Protein AF-A0AAX1UEF3-F1 (afdb_monomer_lite)

Structure (mmCIF, N/CA/C/O backbone):
data_AF-A0AAX1UEF3-F1
#
_entry.id   AF-A0AAX1UEF3-F1
#
loop_
_atom_site.group_PDB
_atom_site.id
_atom_site.type_symbol
_atom_site.label_atom_id
_atom_site.label_alt_id
_atom_site.label_comp_id
_atom_site.label_asym_id
_atom_site.label_entity_id
_atom_site.label_seq_id
_atom_site.pdbx_PDB_ins_code
_atom_site.Cartn_x
_atom_site.Cartn_y
_atom_site.Cartn_z
_atom_site.occupancy
_atom_site.B_iso_or_equiv
_atom_site.auth_seq_id
_atom_site.auth_comp_id
_atom_site.auth_asym_id
_atom_site.auth_atom_id
_atom_site.pdbx_PDB_model_num
ATOM 1 N N . MET A 1 1 ? 14.283 -22.474 -33.993 1.00 42.00 1 MET A N 1
ATOM 2 C CA . MET A 1 1 ? 12.841 -22.172 -33.914 1.00 42.00 1 MET A CA 1
ATOM 3 C C . MET A 1 1 ? 12.556 -21.898 -32.447 1.00 42.00 1 MET A C 1
ATOM 5 O O . MET A 1 1 ? 12.561 -22.838 -31.667 1.00 42.00 1 MET A O 1
ATOM 9 N N . GLY A 1 2 ? 12.543 -20.627 -32.037 1.00 51.12 2 GLY A N 1
ATOM 10 C CA . GLY A 1 2 ? 12.267 -20.265 -30.643 1.00 51.12 2 GLY A CA 1
ATOM 11 C C . GLY A 1 2 ? 10.772 -20.399 -30.395 1.00 51.12 2 GLY A C 1
ATOM 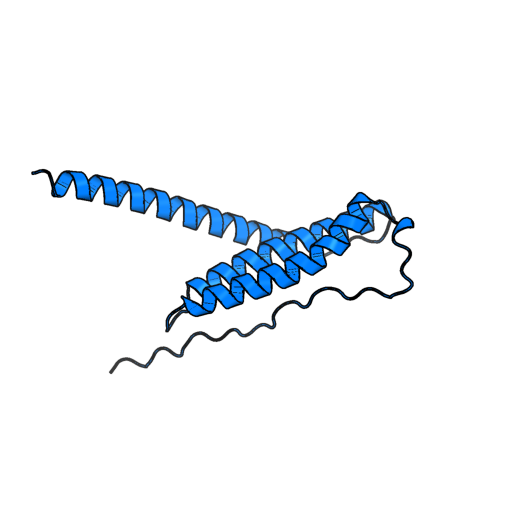12 O O . GLY A 1 2 ? 9.994 -19.920 -31.217 1.00 51.12 2 GLY A O 1
ATOM 13 N N . TYR A 1 3 ? 10.377 -21.086 -29.325 1.00 54.72 3 TYR A N 1
ATOM 14 C CA . TYR A 1 3 ? 8.987 -21.066 -28.879 1.00 54.72 3 TYR A CA 1
ATOM 15 C C . TYR A 1 3 ? 8.585 -19.604 -28.630 1.00 54.72 3 TYR A C 1
ATOM 17 O O . TYR A 1 3 ? 9.389 -18.878 -28.031 1.00 54.72 3 TYR A O 1
ATOM 25 N N . PRO A 1 4 ? 7.410 -19.143 -29.099 1.00 57.59 4 PRO A N 1
ATOM 26 C CA . PRO A 1 4 ? 6.879 -17.877 -28.615 1.00 57.59 4 PRO A CA 1
ATOM 27 C C . PRO A 1 4 ? 6.815 -17.994 -27.090 1.00 57.59 4 PRO A C 1
ATOM 29 O O . PRO A 1 4 ? 6.315 -18.993 -26.576 1.00 57.59 4 PRO A O 1
ATOM 32 N N . ARG A 1 5 ? 7.431 -17.055 -26.361 1.00 60.47 5 ARG A N 1
ATOM 33 C CA . ARG A 1 5 ? 7.200 -16.999 -24.917 1.00 60.47 5 ARG A CA 1
ATOM 34 C C . ARG A 1 5 ? 5.723 -16.677 -24.752 1.00 60.47 5 ARG A C 1
ATOM 36 O O . ARG A 1 5 ? 5.288 -15.669 -25.304 1.00 60.47 5 ARG A O 1
ATOM 43 N N . ASP A 1 6 ? 4.992 -17.535 -24.052 1.00 77.19 6 ASP A N 1
ATOM 44 C CA . ASP A 1 6 ? 3.627 -17.221 -23.647 1.00 77.19 6 ASP A CA 1
ATOM 45 C C . ASP A 1 6 ? 3.657 -15.888 -22.883 1.00 77.19 6 ASP A C 1
ATOM 47 O O . ASP A 1 6 ? 4.553 -15.648 -22.065 1.00 77.19 6 ASP A O 1
ATOM 51 N N . GLU A 1 7 ? 2.740 -14.990 -23.231 1.00 82.25 7 GLU A N 1
ATOM 52 C CA . GLU A 1 7 ? 2.626 -13.676 -22.606 1.00 82.25 7 GLU A CA 1
ATOM 53 C C . GLU A 1 7 ? 2.255 -13.839 -21.127 1.00 82.25 7 GLU A C 1
ATOM 55 O O . GLU A 1 7 ? 1.459 -14.706 -20.760 1.00 82.25 7 GLU A O 1
ATOM 60 N N . ALA A 1 8 ? 2.861 -13.031 -20.255 1.00 82.31 8 ALA A N 1
ATOM 61 C CA . ALA A 1 8 ? 2.539 -13.075 -18.838 1.00 82.31 8 ALA A CA 1
ATOM 62 C C . ALA A 1 8 ? 1.122 -12.527 -18.595 1.00 82.31 8 ALA A C 1
ATOM 64 O O . ALA A 1 8 ? 0.824 -11.380 -18.923 1.00 82.31 8 ALA A O 1
ATOM 65 N N . GLU A 1 9 ? 0.266 -13.344 -17.976 1.00 82.12 9 GLU A N 1
ATOM 66 C CA . GLU A 1 9 ? -1.092 -12.967 -17.577 1.00 82.12 9 GLU A CA 1
ATOM 67 C C . GLU A 1 9 ? -1.245 -12.947 -16.052 1.00 82.12 9 GLU A C 1
ATOM 69 O O . GLU A 1 9 ? -0.638 -13.729 -15.313 1.00 82.12 9 GLU A O 1
ATOM 74 N N . ALA A 1 10 ? -2.032 -12.005 -15.532 1.00 84.50 10 ALA A N 1
ATOM 75 C CA . ALA A 1 10 ? -2.259 -11.908 -14.096 1.00 84.50 10 ALA A CA 1
ATOM 76 C C . ALA A 1 10 ? -3.217 -13.012 -13.626 1.00 84.50 10 ALA A C 1
ATOM 78 O O . ALA A 1 10 ? -4.381 -13.038 -14.008 1.00 84.50 10 ALA A O 1
ATOM 79 N N . THR A 1 11 ? -2.756 -13.876 -12.723 1.00 87.88 11 THR A N 1
ATOM 80 C CA . THR A 1 11 ? -3.551 -15.007 -12.206 1.00 87.88 11 THR A CA 1
ATOM 81 C C . THR A 1 11 ? -4.405 -14.671 -10.982 1.00 87.88 11 THR A C 1
ATOM 83 O O . THR A 1 11 ? -5.160 -15.515 -10.506 1.00 87.88 11 THR A O 1
ATOM 86 N N . THR A 1 12 ? -4.265 -13.465 -10.429 1.00 87.19 12 THR A N 1
ATOM 87 C CA . THR A 1 12 ? -4.911 -13.058 -9.173 1.00 87.19 12 THR A CA 1
ATOM 88 C C . THR A 1 12 ? -5.853 -11.889 -9.422 1.00 87.19 12 THR A C 1
ATOM 90 O O . THR A 1 12 ? -5.537 -10.977 -10.190 1.00 87.19 12 THR A O 1
ATOM 93 N N . GLU A 1 13 ? -6.993 -11.873 -8.739 1.00 89.00 13 GLU A N 1
ATOM 94 C CA . GLU A 1 13 ? -7.926 -10.746 -8.777 1.00 89.00 13 GLU A CA 1
ATOM 95 C C . GLU A 1 13 ? -7.335 -9.496 -8.108 1.00 89.00 13 GLU A C 1
ATOM 97 O O . GLU A 1 13 ? -6.422 -9.563 -7.277 1.00 89.00 13 GLU A O 1
ATOM 102 N N . THR A 1 14 ? -7.835 -8.327 -8.497 1.00 88.94 14 THR A N 1
ATOM 103 C CA . THR A 1 14 ? -7.502 -7.072 -7.825 1.00 88.94 14 THR A CA 1
ATOM 104 C C . THR A 1 14 ? -8.343 -6.922 -6.553 1.00 88.94 14 THR A C 1
ATOM 106 O O . THR A 1 14 ? -9.524 -7.278 -6.543 1.00 88.94 14 THR A O 1
ATOM 109 N N . PRO A 1 15 ? -7.770 -6.407 -5.452 1.00 91.12 15 PRO A N 1
ATOM 110 C CA . PRO A 1 15 ? -8.528 -6.184 -4.232 1.00 91.12 15 PRO A CA 1
ATOM 111 C C . PRO A 1 15 ? -9.607 -5.120 -4.461 1.00 91.12 15 PRO A C 1
ATOM 113 O O . PRO A 1 15 ? -9.342 -4.048 -5.003 1.00 91.12 15 PRO A O 1
ATOM 116 N N . SER A 1 16 ? -10.827 -5.396 -4.006 1.00 91.00 16 SER A N 1
ATOM 117 C CA . SER A 1 16 ? -11.919 -4.422 -3.997 1.00 91.00 16 SER A CA 1
ATOM 118 C C . SER A 1 16 ? -11.884 -3.561 -2.735 1.00 91.00 16 SER A C 1
ATOM 120 O O . SER A 1 16 ? -11.561 -4.061 -1.654 1.00 91.00 16 SER A O 1
ATOM 122 N N . ALA A 1 17 ? -12.296 -2.295 -2.842 1.00 91.00 17 ALA A N 1
ATOM 123 C CA . ALA A 1 17 ? -12.439 -1.424 -1.679 1.00 91.00 17 ALA A CA 1
ATOM 124 C C . ALA A 1 17 ? -13.411 -2.032 -0.641 1.00 91.00 17 ALA A C 1
ATOM 126 O O . ALA A 1 17 ? -14.425 -2.633 -1.024 1.00 91.00 17 ALA A O 1
ATOM 127 N N . PRO A 1 18 ? -13.130 -1.895 0.669 1.00 90.62 18 PRO A N 1
ATOM 128 C CA . PRO A 1 18 ? -14.038 -2.368 1.703 1.00 90.62 18 PRO A CA 1
ATOM 129 C C . PRO A 1 18 ? -15.372 -1.620 1.621 1.00 90.62 18 PRO A C 1
ATOM 131 O O . PRO A 1 18 ? -15.412 -0.409 1.415 1.00 90.62 18 PRO A O 1
ATOM 134 N N . ARG A 1 19 ? -16.471 -2.357 1.798 1.00 91.56 19 ARG A N 1
ATOM 135 C CA . ARG A 1 19 ? -17.822 -1.798 1.898 1.00 91.56 19 ARG A CA 1
ATOM 136 C C . ARG A 1 19 ? -18.243 -1.775 3.359 1.00 91.56 19 ARG A C 1
ATOM 138 O O . ARG A 1 19 ? -18.088 -2.781 4.051 1.00 91.56 19 ARG A O 1
ATOM 145 N N . PHE A 1 20 ? -18.780 -0.646 3.802 1.00 90.62 20 PHE A N 1
ATOM 146 C CA . PHE A 1 20 ? -19.256 -0.455 5.168 1.00 90.62 20 PHE A CA 1
ATOM 147 C C . PHE A 1 20 ? -20.785 -0.344 5.180 1.00 90.62 20 PHE A C 1
ATOM 149 O O . PHE A 1 20 ? -21.345 0.148 4.200 1.00 90.62 20 PHE A O 1
ATOM 156 N N . PRO A 1 21 ? -21.463 -0.805 6.245 1.00 92.75 21 PRO A N 1
ATOM 157 C CA . PRO A 1 21 ? -22.891 -0.560 6.432 1.00 92.75 21 PRO A CA 1
ATOM 158 C C . PRO A 1 21 ? -23.208 0.939 6.510 1.00 92.75 21 PRO A C 1
ATOM 160 O O . PRO A 1 21 ? -22.428 1.702 7.084 1.00 92.75 21 PRO A O 1
ATOM 163 N N . ASP A 1 22 ? -24.364 1.347 5.982 1.00 91.06 22 ASP A N 1
ATOM 164 C CA . ASP A 1 22 ? -24.804 2.753 5.985 1.00 91.06 22 ASP A CA 1
ATOM 165 C C . ASP A 1 22 ? -25.102 3.280 7.402 1.00 91.06 22 ASP A C 1
ATOM 167 O O . ASP A 1 22 ? -25.022 4.480 7.656 1.00 91.06 22 ASP A O 1
ATOM 171 N N . ASP A 1 23 ? -25.435 2.387 8.334 1.00 93.94 23 ASP A N 1
ATOM 172 C CA . ASP A 1 23 ? -25.779 2.679 9.728 1.00 93.94 23 ASP A CA 1
ATOM 173 C C . ASP A 1 23 ? -24.578 2.612 10.690 1.00 93.94 23 ASP A C 1
ATOM 175 O O . ASP A 1 23 ? -24.744 2.721 11.907 1.00 93.94 23 ASP A O 1
ATOM 179 N N . LEU A 1 24 ? -23.358 2.454 10.168 1.00 91.62 24 LEU A N 1
ATOM 180 C CA . LEU A 1 24 ? -22.147 2.394 10.981 1.00 91.62 24 LEU A CA 1
ATOM 181 C C . LEU A 1 24 ? -21.875 3.738 11.684 1.00 91.62 24 LEU A C 1
ATOM 183 O O . LEU A 1 24 ? -21.570 4.746 11.044 1.00 91.62 24 LEU A O 1
ATOM 187 N N . ASP A 1 25 ? -21.911 3.748 13.022 1.00 92.44 25 ASP A N 1
ATOM 188 C CA . ASP A 1 25 ? -21.571 4.943 13.804 1.00 92.44 25 ASP A CA 1
ATOM 189 C C . ASP A 1 25 ? -20.051 5.116 13.925 1.00 92.44 25 ASP A C 1
ATOM 191 O O . ASP A 1 25 ? -19.408 4.601 14.844 1.00 92.44 25 ASP A O 1
ATOM 195 N N . TRP A 1 26 ? -19.473 5.902 13.018 1.00 92.06 26 TRP A N 1
ATOM 196 C CA . TRP A 1 26 ? -18.047 6.248 13.009 1.00 92.06 26 TRP A CA 1
ATOM 197 C C . TRP A 1 26 ? -17.558 6.965 14.275 1.00 92.06 26 TRP A C 1
ATOM 199 O O . TRP A 1 26 ? -16.354 7.018 14.510 1.00 92.06 26 TRP A O 1
ATOM 209 N N . ARG A 1 27 ? -18.457 7.488 15.120 1.00 90.25 27 ARG A N 1
ATOM 210 C CA . ARG A 1 27 ? -18.093 8.120 16.402 1.00 90.25 27 ARG A CA 1
ATOM 211 C C . ARG A 1 27 ? -17.788 7.097 17.498 1.00 90.25 27 ARG A C 1
ATOM 213 O O . ARG A 1 27 ? -17.310 7.480 18.561 1.00 90.25 27 ARG A O 1
ATOM 220 N N . SER A 1 28 ? -18.086 5.818 17.261 1.00 89.50 28 SER A N 1
ATOM 221 C CA . SER A 1 28 ? -17.826 4.725 18.208 1.00 89.50 28 SER A CA 1
ATOM 222 C C . SER A 1 28 ? -16.370 4.239 18.218 1.00 89.50 28 SER A C 1
ATOM 224 O O . SER A 1 28 ? -15.987 3.471 19.101 1.00 89.50 28 SER A O 1
ATOM 226 N N . ILE A 1 29 ? -15.552 4.695 17.266 1.00 90.62 29 ILE A N 1
ATOM 227 C CA . ILE A 1 29 ? -14.123 4.386 17.170 1.00 90.62 29 ILE A CA 1
ATOM 228 C C . ILE A 1 29 ? -13.290 5.667 17.257 1.00 90.62 29 ILE A C 1
ATOM 230 O O . ILE A 1 29 ? -13.802 6.774 17.087 1.00 90.62 29 ILE A O 1
ATOM 234 N N . ASP A 1 30 ? -11.992 5.520 17.530 1.00 92.44 30 ASP A N 1
ATOM 235 C CA . ASP A 1 30 ? -11.069 6.656 17.547 1.00 92.44 30 ASP A CA 1
ATOM 236 C C . ASP A 1 30 ? -11.143 7.443 16.216 1.00 92.44 30 ASP A C 1
ATOM 238 O O . ASP A 1 30 ? -11.060 6.829 15.147 1.00 92.44 30 ASP A O 1
ATOM 242 N N . PRO A 1 31 ? -11.273 8.787 16.236 1.00 94.31 31 PRO A N 1
ATOM 243 C CA . PRO A 1 31 ? -11.434 9.579 15.016 1.00 94.31 31 PRO A CA 1
ATOM 244 C C . PRO A 1 31 ? -10.291 9.436 14.006 1.00 94.31 31 PRO A C 1
ATOM 246 O O . PRO A 1 31 ? -10.528 9.535 12.801 1.00 94.31 31 PRO A O 1
ATOM 249 N N . ARG A 1 32 ? -9.052 9.201 14.464 1.00 93.88 32 ARG A N 1
ATOM 250 C CA . ARG A 1 32 ? -7.917 8.979 13.557 1.00 93.88 32 ARG A CA 1
ATOM 251 C C . ARG A 1 32 ? -8.029 7.608 12.905 1.00 93.88 32 ARG A C 1
ATOM 253 O O . ARG A 1 32 ? -7.829 7.501 11.701 1.00 93.88 32 ARG A O 1
ATOM 260 N N . LEU A 1 33 ? -8.415 6.584 13.667 1.00 94.06 33 LEU A N 1
ATOM 261 C CA . LEU A 1 33 ? -8.682 5.252 13.119 1.00 94.06 33 LEU A CA 1
ATOM 262 C C . LEU A 1 33 ? -9.850 5.265 12.118 1.00 94.06 33 LEU A C 1
ATOM 264 O O . LEU A 1 33 ? -9.748 4.640 11.066 1.00 94.06 33 LEU A O 1
ATOM 268 N N . ALA A 1 34 ? -10.932 5.997 12.405 1.00 94.38 34 ALA A N 1
ATOM 269 C CA . ALA A 1 34 ? -12.045 6.180 11.470 1.00 94.38 34 ALA A CA 1
ATOM 270 C C . ALA A 1 34 ? -11.578 6.798 10.150 1.00 94.38 34 ALA A C 1
ATOM 272 O O . ALA A 1 34 ? -11.887 6.285 9.074 1.00 94.38 34 ALA A O 1
ATOM 273 N N . PHE A 1 35 ? -10.800 7.879 10.241 1.00 95.06 35 PHE A N 1
ATOM 274 C CA . PHE A 1 35 ? -10.230 8.535 9.074 1.00 95.06 35 PHE A CA 1
ATOM 275 C C . PHE A 1 35 ? -9.334 7.585 8.272 1.00 95.06 35 PHE A C 1
ATOM 277 O O . PHE A 1 35 ? -9.497 7.491 7.059 1.00 95.06 35 PHE A O 1
ATOM 284 N N . ASP A 1 36 ? -8.449 6.838 8.937 1.00 95.38 36 ASP A N 1
ATOM 285 C CA . ASP A 1 36 ? -7.577 5.853 8.292 1.00 95.38 36 ASP A CA 1
ATOM 286 C C . ASP A 1 36 ? -8.384 4.791 7.526 1.00 95.38 36 ASP A C 1
ATOM 288 O O . ASP A 1 36 ? -8.065 4.482 6.380 1.00 95.38 36 ASP A O 1
ATOM 292 N N . ILE A 1 37 ? -9.454 4.256 8.127 1.00 95.12 37 ILE A N 1
ATOM 293 C CA . ILE A 1 37 ? -10.323 3.245 7.501 1.00 95.12 37 ILE A CA 1
ATOM 294 C C . ILE A 1 37 ? -11.043 3.812 6.270 1.00 95.12 37 ILE A C 1
ATOM 296 O O . ILE A 1 37 ? -11.098 3.157 5.227 1.00 95.12 37 ILE A O 1
ATOM 300 N N . LEU A 1 38 ? -11.592 5.024 6.371 1.00 94.00 38 LEU A N 1
ATOM 301 C CA . LEU A 1 38 ? -12.293 5.675 5.262 1.00 94.00 38 LEU A CA 1
ATOM 302 C C . LEU A 1 38 ? -11.329 6.047 4.127 1.00 94.00 38 LEU A C 1
ATOM 304 O O . LEU A 1 38 ? -11.621 5.812 2.955 1.00 94.00 38 LEU A O 1
ATOM 308 N N . ALA A 1 39 ? -10.153 6.576 4.467 1.00 95.75 39 ALA A N 1
ATOM 309 C CA . ALA A 1 39 ? -9.108 6.895 3.503 1.00 95.75 39 ALA A CA 1
ATOM 310 C C . ALA A 1 39 ? -8.575 5.636 2.804 1.00 95.75 39 ALA A C 1
ATOM 312 O O . ALA A 1 39 ? -8.272 5.681 1.611 1.00 95.75 39 ALA A O 1
ATOM 313 N N . PHE A 1 40 ? -8.503 4.503 3.507 1.00 96.88 40 PHE A N 1
ATOM 314 C CA . PHE A 1 40 ? -8.047 3.235 2.943 1.00 96.88 40 PHE A CA 1
ATOM 315 C C . PHE A 1 40 ? -8.878 2.794 1.726 1.00 96.88 40 PHE A C 1
ATOM 317 O O . PHE A 1 40 ? -8.311 2.324 0.742 1.00 96.88 40 PHE A O 1
ATOM 324 N N . ALA A 1 41 ? -10.197 3.014 1.724 1.00 93.88 41 ALA A N 1
ATOM 325 C CA . ALA A 1 41 ? -11.043 2.697 0.568 1.00 93.88 41 ALA A CA 1
ATOM 326 C C . ALA A 1 41 ? -10.652 3.492 -0.696 1.00 93.88 41 ALA A C 1
ATOM 328 O O . ALA A 1 41 ? -10.615 2.936 -1.799 1.00 93.88 41 ALA A O 1
ATOM 329 N N . ASN A 1 42 ? -10.287 4.768 -0.531 1.00 94.62 42 ASN A N 1
ATOM 330 C CA . ASN A 1 42 ? -9.775 5.590 -1.630 1.00 94.62 42 ASN A CA 1
ATOM 331 C C . ASN A 1 42 ? -8.427 5.062 -2.126 1.00 94.62 42 ASN A C 1
ATOM 333 O O . ASN A 1 42 ? -8.239 4.906 -3.330 1.00 94.62 42 ASN A O 1
ATOM 337 N N . LYS A 1 43 ? -7.533 4.679 -1.207 1.00 96.81 43 LYS A N 1
ATOM 338 C CA . LYS A 1 43 ? -6.218 4.122 -1.555 1.00 96.81 43 LYS A CA 1
ATOM 339 C C . LYS A 1 43 ? -6.316 2.828 -2.365 1.00 96.81 43 LYS A C 1
ATOM 341 O O . LYS A 1 43 ? -5.521 2.631 -3.279 1.00 96.81 43 LYS A O 1
ATOM 346 N N . VAL A 1 44 ? -7.302 1.968 -2.086 1.00 96.81 44 VAL A N 1
ATOM 347 C CA . VAL A 1 44 ? -7.557 0.768 -2.908 1.00 96.81 44 VAL A CA 1
ATOM 348 C C . VAL A 1 44 ? -7.897 1.152 -4.350 1.00 96.81 44 VAL A C 1
ATOM 350 O O . VAL A 1 44 ? -7.367 0.567 -5.294 1.00 96.81 44 VAL A O 1
ATOM 353 N N . SER A 1 45 ? -8.728 2.180 -4.525 1.00 94.56 45 SER A N 1
ATOM 354 C CA . SER A 1 45 ? -9.094 2.690 -5.852 1.00 94.56 45 SER A CA 1
ATOM 355 C C . SER A 1 45 ? -7.908 3.351 -6.563 1.00 94.56 45 SER A C 1
ATOM 357 O O . SER A 1 45 ? -7.740 3.187 -7.771 1.00 94.56 45 SER A O 1
ATOM 359 N N . ASP A 1 46 ? -7.067 4.076 -5.823 1.00 95.44 46 ASP A N 1
ATOM 360 C CA . ASP A 1 46 ? -5.858 4.708 -6.355 1.00 95.44 46 ASP A CA 1
ATOM 361 C C . ASP A 1 46 ? -4.832 3.675 -6.833 1.00 95.44 46 ASP A C 1
ATOM 363 O O . ASP A 1 46 ? -4.289 3.828 -7.925 1.00 95.44 46 ASP A O 1
ATOM 367 N N . ALA A 1 47 ? -4.621 2.593 -6.079 1.00 96.31 47 ALA A N 1
ATOM 368 C CA . ALA A 1 47 ? -3.725 1.501 -6.462 1.00 96.31 47 ALA A CA 1
ATOM 369 C C . ALA A 1 47 ? -4.202 0.741 -7.707 1.00 96.31 47 ALA A C 1
ATOM 371 O O . ALA A 1 47 ? -3.402 0.377 -8.573 1.00 96.31 47 ALA A O 1
ATOM 372 N N . ALA A 1 48 ? -5.512 0.506 -7.821 1.00 94.69 48 ALA A N 1
ATOM 373 C CA . ALA A 1 48 ? -6.085 -0.101 -9.017 1.00 94.69 48 ALA A CA 1
ATOM 374 C C . ALA A 1 48 ? -5.866 0.800 -10.243 1.00 94.69 48 ALA A C 1
ATOM 376 O O . ALA A 1 48 ? -5.473 0.322 -11.307 1.00 94.69 48 ALA A O 1
ATOM 377 N N . ARG A 1 49 ? -6.057 2.116 -10.080 1.00 94.56 49 ARG A N 1
ATOM 378 C CA . ARG A 1 49 ? -5.830 3.100 -11.142 1.00 94.56 49 ARG A CA 1
ATOM 379 C C . ARG A 1 49 ? -4.361 3.191 -11.541 1.00 94.56 49 ARG A C 1
ATOM 381 O O . ARG A 1 49 ? -4.083 3.213 -12.733 1.00 94.56 49 ARG A O 1
ATOM 388 N N . SER A 1 50 ? -3.431 3.230 -10.586 1.00 95.62 50 SER A N 1
ATOM 389 C CA . SER A 1 50 ? -1.996 3.288 -10.895 1.00 95.62 50 SER A CA 1
ATOM 390 C C . SER A 1 50 ? -1.532 2.035 -11.634 1.00 95.62 50 SER A C 1
ATOM 392 O O . SER A 1 50 ? -0.821 2.146 -12.627 1.00 95.62 50 SER A O 1
ATOM 394 N N . THR A 1 51 ? -2.006 0.861 -11.212 1.00 94.94 51 THR A N 1
ATOM 395 C CA . THR A 1 51 ? -1.731 -0.417 -11.883 1.00 94.94 51 THR A CA 1
ATOM 396 C C . THR A 1 51 ? -2.247 -0.414 -13.325 1.00 94.94 51 THR A C 1
ATOM 398 O O . THR A 1 51 ? -1.536 -0.832 -14.233 1.00 94.94 51 THR A O 1
ATOM 401 N N . LEU A 1 52 ? -3.463 0.097 -13.553 1.00 94.06 52 LEU A N 1
ATOM 402 C CA . LEU A 1 52 ? -4.027 0.232 -14.898 1.00 94.06 52 LEU A CA 1
ATOM 403 C C . LEU A 1 52 ? -3.265 1.259 -15.749 1.00 94.06 52 LEU A C 1
ATOM 405 O O . LEU A 1 52 ? -3.062 1.049 -16.936 1.00 94.06 52 LEU A O 1
ATOM 409 N N . MET A 1 53 ? -2.807 2.368 -15.168 1.00 95.75 53 MET A N 1
ATOM 410 C CA . MET A 1 53 ? -1.975 3.313 -15.916 1.00 95.75 53 MET A CA 1
ATOM 411 C C . MET A 1 53 ? -0.628 2.700 -16.306 1.00 95.75 53 MET A C 1
ATOM 413 O O . MET A 1 53 ? -0.142 2.965 -17.399 1.00 95.75 53 MET A O 1
ATOM 417 N N . ALA A 1 54 ? -0.039 1.862 -15.452 1.00 95.75 54 ALA A N 1
ATOM 418 C CA . ALA A 1 54 ? 1.211 1.179 -15.765 1.00 95.75 54 ALA A CA 1
ATOM 419 C C . ALA A 1 54 ? 1.066 0.160 -16.905 1.00 95.75 54 ALA A C 1
ATOM 421 O O . ALA A 1 54 ? 2.007 0.003 -17.680 1.00 95.75 54 ALA A O 1
ATOM 422 N N . SER A 1 55 ? -0.102 -0.480 -17.074 1.00 93.00 55 SER A N 1
ATOM 423 C CA . SER A 1 55 ? -0.310 -1.387 -18.215 1.00 93.00 55 SER A CA 1
ATOM 424 C C . SER A 1 55 ? -0.237 -0.689 -19.572 1.00 93.00 55 SER A C 1
AT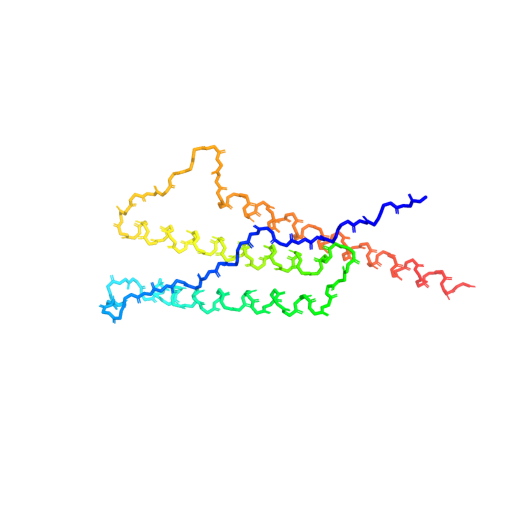OM 426 O O . SER A 1 55 ? 0.118 -1.340 -20.544 1.00 93.00 55 SER A O 1
ATOM 428 N N . GLU A 1 56 ? -0.500 0.620 -19.649 1.00 94.56 56 GLU A N 1
ATOM 429 C CA . GLU A 1 56 ? -0.376 1.388 -20.901 1.00 94.56 56 GLU A CA 1
ATOM 430 C C . GLU A 1 56 ? 1.081 1.535 -21.372 1.00 94.56 56 GLU A C 1
ATOM 432 O O . GLU A 1 56 ? 1.335 1.787 -22.549 1.00 94.56 56 GLU A O 1
ATOM 437 N N . PHE A 1 57 ? 2.041 1.386 -20.457 1.00 93.12 57 PHE A N 1
ATOM 438 C CA . PHE A 1 57 ? 3.475 1.460 -20.746 1.00 93.12 57 PHE A CA 1
ATOM 439 C C . PHE A 1 57 ? 4.151 0.087 -20.727 1.00 93.12 57 PHE A C 1
ATOM 441 O O . PHE A 1 57 ? 5.312 -0.025 -21.111 1.00 93.12 57 PHE A O 1
ATOM 448 N N . ALA A 1 58 ? 3.429 -0.953 -20.308 1.00 92.88 58 ALA A N 1
ATOM 449 C CA . ALA A 1 58 ? 3.953 -2.299 -20.192 1.00 92.88 58 ALA A CA 1
ATOM 450 C C . ALA A 1 58 ? 3.947 -3.013 -21.545 1.00 92.88 58 ALA A C 1
ATOM 452 O O . ALA A 1 58 ? 2.963 -2.969 -22.284 1.00 92.88 58 ALA A O 1
ATOM 453 N N . SER A 1 59 ? 5.041 -3.706 -21.860 1.00 89.50 59 SER A N 1
ATOM 454 C CA . SER A 1 59 ? 5.193 -4.408 -23.140 1.00 89.50 59 SER A CA 1
ATOM 455 C C . SER A 1 59 ? 5.424 -5.917 -22.973 1.00 89.50 59 SER A C 1
ATOM 457 O O . SER A 1 59 ? 6.052 -6.347 -21.998 1.00 89.50 59 SER A O 1
ATOM 459 N N . PRO A 1 60 ? 4.962 -6.745 -23.933 1.00 89.12 60 PRO A N 1
ATOM 460 C CA . PRO A 1 60 ? 5.249 -8.176 -23.946 1.00 89.12 60 PRO A CA 1
ATOM 461 C C . PRO A 1 60 ? 6.759 -8.479 -23.990 1.00 89.12 60 PRO A C 1
ATOM 463 O O . PRO A 1 60 ? 7.535 -7.685 -24.528 1.00 89.12 60 PRO A O 1
ATOM 466 N N . PRO A 1 61 ? 7.193 -9.662 -23.515 1.00 86.94 61 PRO A N 1
ATOM 467 C CA . PRO A 1 61 ? 6.361 -10.750 -22.983 1.00 86.94 61 PRO A CA 1
ATOM 468 C C . PRO A 1 61 ? 6.096 -10.660 -21.472 1.00 86.94 61 PRO A C 1
ATOM 470 O O . PRO A 1 61 ? 5.223 -11.361 -20.970 1.00 86.94 61 PRO A O 1
ATOM 473 N N . ASN A 1 62 ? 6.859 -9.838 -20.747 1.00 88.12 62 ASN A N 1
ATOM 474 C CA . ASN A 1 62 ? 6.892 -9.864 -19.284 1.00 88.12 62 ASN A CA 1
ATOM 475 C C . ASN A 1 62 ? 5.991 -8.808 -18.626 1.00 88.12 62 ASN A C 1
ATOM 477 O O . ASN A 1 62 ? 5.638 -8.991 -17.466 1.00 88.12 62 ASN A O 1
ATOM 481 N N . TYR A 1 63 ? 5.641 -7.718 -19.324 1.00 91.25 63 TYR A N 1
ATOM 482 C CA . TYR A 1 63 ? 4.864 -6.592 -18.781 1.00 91.25 63 TYR A CA 1
ATOM 483 C C . TYR A 1 63 ? 5.420 -6.050 -17.451 1.00 91.25 63 TYR A C 1
ATOM 485 O O . TYR A 1 63 ? 4.680 -5.856 -16.483 1.00 91.25 63 TYR A O 1
ATOM 493 N N . GLU A 1 64 ? 6.735 -5.846 -17.386 1.00 91.81 64 GLU A N 1
ATOM 494 C CA . GLU A 1 64 ? 7.466 -5.547 -16.146 1.00 91.81 64 GLU A CA 1
ATOM 495 C C . GLU A 1 64 ? 6.896 -4.331 -15.409 1.00 91.81 64 GLU A C 1
ATOM 497 O O . GLU A 1 64 ? 6.626 -4.413 -14.213 1.00 91.81 64 GLU A O 1
ATOM 502 N N . GLU A 1 65 ? 6.584 -3.251 -16.127 1.00 93.19 65 GLU A N 1
ATOM 503 C CA . GLU A 1 65 ? 6.026 -2.017 -15.569 1.00 93.19 65 GLU A CA 1
ATOM 504 C C . GLU A 1 65 ? 4.680 -2.254 -14.871 1.00 93.19 65 GLU A C 1
ATOM 506 O O . GLU A 1 65 ? 4.410 -1.701 -13.798 1.00 93.19 65 GLU A O 1
ATOM 511 N N . TYR A 1 66 ? 3.837 -3.104 -15.463 1.00 95.00 66 TYR A N 1
ATOM 512 C CA . TYR A 1 66 ? 2.542 -3.471 -14.904 1.00 95.00 66 TYR A CA 1
ATOM 513 C C . TYR A 1 66 ? 2.709 -4.284 -13.621 1.00 95.00 66 TYR A C 1
ATOM 515 O O . TYR A 1 66 ? 2.113 -3.940 -12.598 1.00 95.00 66 TYR A O 1
ATOM 523 N N . TYR A 1 67 ? 3.510 -5.352 -13.656 1.00 94.25 67 TYR A N 1
ATOM 524 C CA . TYR A 1 67 ? 3.665 -6.242 -12.505 1.00 94.25 67 TYR A CA 1
ATOM 525 C C . TYR A 1 67 ? 4.430 -5.595 -11.357 1.00 94.25 67 TYR A C 1
ATOM 527 O O . TYR A 1 67 ? 4.043 -5.791 -10.205 1.00 94.25 67 TYR A O 1
ATOM 535 N N . ASP A 1 68 ? 5.454 -4.794 -11.643 1.00 94.12 68 ASP A N 1
ATOM 536 C CA . ASP A 1 68 ? 6.185 -4.044 -10.624 1.00 94.12 68 ASP A CA 1
ATOM 537 C C . ASP A 1 68 ? 5.257 -3.044 -9.919 1.00 94.12 68 ASP A C 1
ATOM 539 O O . ASP A 1 68 ? 5.078 -3.104 -8.696 1.00 94.12 68 ASP A O 1
ATOM 543 N N . THR A 1 69 ? 4.540 -2.216 -10.692 1.00 95.50 69 THR A N 1
ATOM 544 C CA . THR A 1 69 ? 3.566 -1.263 -10.135 1.00 95.50 69 THR A CA 1
ATOM 545 C C . THR A 1 69 ? 2.499 -1.981 -9.314 1.00 95.50 69 THR A C 1
ATOM 547 O O . THR A 1 69 ? 2.159 -1.548 -8.209 1.00 95.50 69 THR A O 1
ATOM 550 N N . ARG A 1 70 ? 1.988 -3.104 -9.828 1.00 94.81 70 ARG A N 1
ATOM 551 C CA . ARG A 1 70 ? 0.972 -3.917 -9.160 1.00 94.81 70 ARG A CA 1
ATOM 552 C C . ARG A 1 70 ? 1.470 -4.464 -7.821 1.00 94.81 70 ARG A C 1
ATOM 554 O O . ARG A 1 70 ? 0.760 -4.365 -6.818 1.00 94.81 70 ARG A O 1
ATOM 561 N N . CYS A 1 71 ? 2.675 -5.031 -7.794 1.00 94.25 71 CYS A N 1
ATOM 562 C CA . CYS A 1 71 ? 3.296 -5.577 -6.590 1.00 94.25 71 CYS A CA 1
ATOM 563 C C . CYS A 1 71 ? 3.510 -4.492 -5.534 1.00 94.25 71 CYS A C 1
ATOM 565 O O . CYS A 1 71 ? 3.086 -4.667 -4.391 1.00 94.25 71 CYS A O 1
ATOM 567 N N . ARG A 1 72 ? 4.079 -3.345 -5.916 1.00 95.81 72 ARG A N 1
ATOM 568 C CA . ARG A 1 72 ? 4.323 -2.216 -5.004 1.00 95.81 72 ARG A CA 1
ATOM 569 C C . ARG A 1 72 ? 3.031 -1.657 -4.426 1.00 95.81 72 ARG A C 1
ATOM 571 O O . ARG A 1 72 ? 2.904 -1.514 -3.209 1.00 95.81 72 ARG A O 1
ATOM 578 N N . ALA A 1 73 ? 2.054 -1.380 -5.288 1.00 96.00 73 ALA A N 1
ATOM 579 C CA . ALA A 1 73 ? 0.793 -0.780 -4.874 1.00 96.00 73 ALA A CA 1
ATOM 580 C C . ALA A 1 73 ? 0.020 -1.693 -3.907 1.00 96.00 73 ALA A C 1
ATOM 582 O O . ALA A 1 73 ? -0.474 -1.233 -2.873 1.00 96.00 73 ALA A O 1
ATOM 583 N N . TYR A 1 74 ? -0.047 -2.998 -4.191 1.00 95.69 74 TYR A N 1
ATOM 584 C CA . TYR A 1 74 ? -0.766 -3.938 -3.331 1.00 95.69 74 TYR A CA 1
ATOM 585 C C . TYR A 1 74 ? 0.018 -4.372 -2.088 1.00 95.69 74 TYR A C 1
ATOM 587 O O . TYR A 1 74 ? -0.612 -4.631 -1.061 1.00 95.69 74 TYR A O 1
ATOM 595 N N . ALA A 1 75 ? 1.354 -4.372 -2.115 1.00 95.75 75 ALA A N 1
ATOM 596 C CA . ALA A 1 75 ? 2.161 -4.565 -0.910 1.00 95.75 75 ALA A CA 1
ATOM 597 C C . ALA A 1 75 ? 1.931 -3.437 0.104 1.00 95.75 75 ALA A C 1
ATOM 599 O O . ALA A 1 75 ? 1.604 -3.706 1.264 1.00 95.75 75 ALA A O 1
ATOM 600 N N . ALA A 1 76 ? 1.986 -2.181 -0.351 1.00 96.06 76 ALA A N 1
ATOM 601 C CA . ALA A 1 76 ? 1.709 -1.018 0.488 1.00 96.06 76 ALA A CA 1
ATOM 602 C C . ALA A 1 76 ? 0.290 -1.063 1.086 1.00 96.06 76 ALA A C 1
ATOM 604 O O . ALA A 1 76 ? 0.111 -0.856 2.290 1.00 96.06 76 ALA A O 1
ATOM 605 N N . LEU A 1 77 ? -0.717 -1.410 0.276 1.00 96.81 77 LEU A N 1
ATOM 606 C CA . LEU A 1 77 ? -2.093 -1.570 0.754 1.00 96.81 77 LEU A CA 1
ATOM 607 C C . LEU A 1 77 ? -2.243 -2.6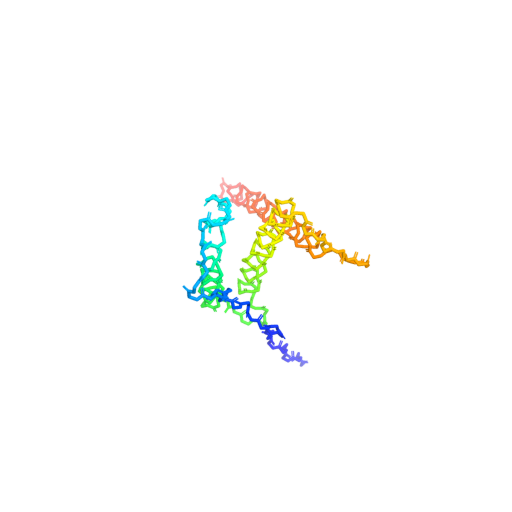98 1.774 1.00 96.81 77 LEU A C 1
ATOM 609 O O . LEU A 1 77 ? -2.935 -2.523 2.776 1.00 96.81 77 LEU A O 1
ATOM 613 N N . GLY A 1 78 ? -1.609 -3.847 1.549 1.00 95.75 78 GLY A N 1
ATOM 614 C CA . GLY A 1 78 ? -1.680 -4.972 2.477 1.00 95.75 78 GLY A CA 1
ATOM 615 C C . GLY A 1 78 ? -1.061 -4.642 3.839 1.00 95.75 78 GLY A C 1
ATOM 616 O O . GLY A 1 78 ? -1.655 -4.953 4.875 1.00 95.75 78 GLY A O 1
ATOM 617 N N . LEU A 1 79 ? 0.076 -3.940 3.854 1.00 96.81 79 LEU A N 1
ATOM 618 C CA . LEU A 1 79 ? 0.720 -3.467 5.085 1.00 96.81 79 LEU A CA 1
ATOM 619 C C . LEU A 1 79 ? -0.137 -2.432 5.824 1.00 96.81 79 LEU A C 1
ATOM 621 O O . LEU A 1 79 ? -0.261 -2.481 7.053 1.00 96.81 79 LEU A O 1
ATOM 625 N N . GLU A 1 80 ? -0.779 -1.519 5.096 1.00 96.94 80 GLU A N 1
ATOM 626 C CA . GLU A 1 80 ? -1.686 -0.548 5.701 1.00 96.94 80 GLU A CA 1
ATOM 627 C C . GLU A 1 80 ? -2.943 -1.212 6.280 1.00 96.94 80 GLU A C 1
ATOM 629 O O . GLU A 1 80 ? -3.315 -0.928 7.422 1.00 96.94 80 GLU A O 1
ATOM 634 N N . ALA A 1 81 ? -3.554 -2.147 5.548 1.00 95.81 81 ALA A N 1
ATOM 635 C CA . ALA A 1 81 ? -4.696 -2.925 6.023 1.00 95.81 81 ALA A CA 1
ATOM 636 C C . ALA A 1 81 ? -4.357 -3.699 7.303 1.00 95.81 81 ALA A C 1
ATOM 638 O O . ALA A 1 81 ? -5.145 -3.729 8.253 1.00 95.81 81 ALA A O 1
ATOM 639 N N . ALA A 1 82 ? -3.166 -4.296 7.350 1.00 95.12 82 ALA A N 1
ATOM 640 C CA . ALA A 1 82 ? -2.672 -5.001 8.520 1.00 95.12 82 ALA A CA 1
ATOM 641 C C . ALA A 1 82 ? -2.483 -4.068 9.724 1.00 95.12 82 ALA A C 1
ATOM 643 O O . ALA A 1 82 ? -2.951 -4.374 10.825 1.00 95.12 82 ALA A O 1
ATOM 644 N N . ARG A 1 83 ? -1.885 -2.886 9.515 1.00 95.81 83 ARG A N 1
ATOM 645 C CA . ARG A 1 83 ? -1.756 -1.853 10.554 1.00 95.81 83 ARG A CA 1
ATOM 646 C C . ARG A 1 83 ? -3.123 -1.439 11.099 1.00 95.81 83 ARG A C 1
ATOM 648 O O . ARG A 1 83 ? -3.303 -1.453 12.315 1.00 95.81 83 ARG A O 1
ATOM 655 N N . ILE A 1 84 ? -4.077 -1.104 10.228 1.00 95.50 84 ILE A N 1
ATOM 656 C CA . ILE A 1 84 ? -5.445 -0.722 10.618 1.00 95.50 84 ILE A CA 1
ATOM 657 C C . ILE A 1 84 ? -6.101 -1.853 11.421 1.00 95.50 84 ILE A C 1
ATOM 659 O O . ILE A 1 84 ? -6.627 -1.626 12.511 1.00 95.50 84 ILE A O 1
ATOM 663 N N . GLY A 1 85 ? -6.022 -3.090 10.923 1.00 94.38 85 GLY A N 1
ATOM 664 C CA . GLY A 1 85 ? -6.606 -4.263 11.571 1.00 94.38 85 GLY A CA 1
ATOM 665 C C . GLY A 1 85 ? -6.013 -4.564 12.949 1.00 94.38 85 GLY A C 1
ATOM 666 O O . GLY A 1 85 ? -6.755 -4.995 13.839 1.00 94.38 85 GLY A O 1
ATOM 667 N N . ARG A 1 86 ? -4.707 -4.324 13.130 1.00 94.06 86 ARG A N 1
ATOM 668 C CA . ARG A 1 86 ? -3.997 -4.438 14.411 1.00 94.06 86 ARG A CA 1
ATOM 669 C C . ARG A 1 86 ? -4.455 -3.372 15.398 1.00 94.06 86 ARG A C 1
ATOM 671 O O . ARG A 1 86 ? -4.850 -3.732 16.501 1.00 94.06 86 ARG A O 1
ATOM 678 N N . VAL A 1 87 ? -4.467 -2.099 14.992 1.00 94.62 87 VAL A N 1
ATOM 679 C CA . VAL A 1 87 ? -4.927 -0.992 15.851 1.00 94.62 87 VAL A CA 1
ATOM 680 C C . VAL A 1 87 ? -6.362 -1.242 16.312 1.00 94.62 87 VAL A C 1
ATOM 682 O O . VAL A 1 87 ? -6.632 -1.208 17.505 1.00 94.62 87 VAL A O 1
ATOM 685 N N . LEU A 1 88 ? -7.260 -1.607 15.393 1.00 93.00 88 LEU A N 1
ATOM 686 C CA . LEU A 1 88 ? -8.657 -1.891 15.722 1.00 93.00 88 LEU A CA 1
ATOM 687 C C . LEU A 1 88 ? -8.803 -3.047 16.725 1.00 93.00 88 LEU A C 1
ATOM 689 O O . LEU A 1 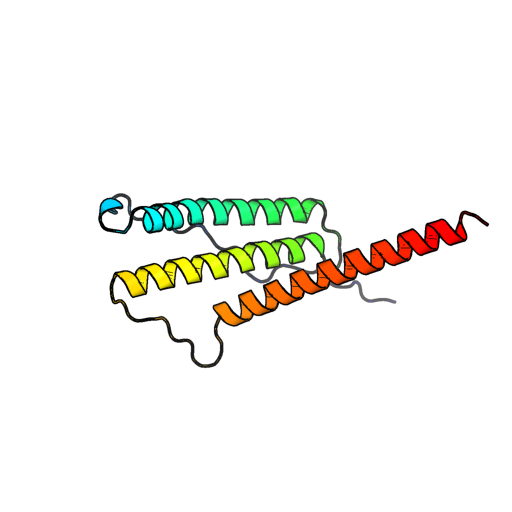88 ? -9.636 -2.989 17.625 1.00 93.00 88 LEU A O 1
ATOM 693 N N . ARG A 1 89 ? -7.982 -4.097 16.606 1.00 93.94 89 ARG A N 1
ATOM 694 C CA . ARG A 1 89 ? -8.007 -5.219 17.556 1.00 93.94 89 ARG A CA 1
ATOM 695 C C . ARG A 1 89 ? -7.484 -4.831 18.920 1.00 93.94 89 ARG A C 1
ATOM 697 O O . ARG A 1 89 ? -8.124 -5.149 19.915 1.00 93.94 89 ARG A O 1
ATOM 704 N N . ASP A 1 90 ? -6.355 -4.139 18.951 1.00 93.12 90 ASP A N 1
ATOM 705 C CA . ASP A 1 90 ? -5.708 -3.741 20.192 1.00 93.12 90 ASP A CA 1
ATOM 706 C C . ASP A 1 90 ? -6.587 -2.743 20.972 1.00 93.12 90 ASP A C 1
ATOM 708 O O . ASP A 1 90 ? -6.769 -2.911 22.177 1.00 93.12 90 ASP A O 1
ATOM 712 N N . THR A 1 91 ? -7.211 -1.771 20.291 1.00 91.62 91 THR A N 1
ATOM 713 C CA . THR A 1 91 ? -8.115 -0.779 20.905 1.00 91.62 91 THR A CA 1
ATOM 714 C C . THR A 1 91 ? -9.389 -1.401 21.476 1.00 91.62 91 THR A C 1
ATOM 716 O O . THR A 1 91 ? -9.870 -0.955 22.514 1.00 91.62 91 THR A O 1
ATOM 719 N N . HIS A 1 92 ? -9.937 -2.431 20.827 1.00 90.75 92 HIS A N 1
ATOM 720 C CA . HIS A 1 92 ? -11.197 -3.064 21.237 1.00 90.75 92 HIS A CA 1
ATOM 721 C C . HIS A 1 92 ? -11.009 -4.434 21.907 1.00 90.75 92 HIS A C 1
ATOM 723 O O . HIS A 1 92 ? -11.973 -5.185 22.045 1.00 90.75 92 HIS A O 1
ATOM 729 N N . HIS A 1 93 ? -9.781 -4.770 22.316 1.00 92.69 93 HIS A N 1
ATOM 730 C CA . HIS A 1 93 ? -9.427 -6.045 22.956 1.00 92.69 93 HIS A CA 1
ATOM 731 C C . HIS A 1 93 ? -9.905 -7.287 22.185 1.00 92.69 93 HIS A C 1
ATOM 733 O O . HIS A 1 93 ? -10.258 -8.314 22.768 1.00 92.69 93 HIS A O 1
ATOM 739 N N . LEU A 1 94 ? -9.917 -7.199 20.857 1.00 93.56 94 LEU A N 1
ATOM 740 C CA . LEU A 1 94 ? -10.290 -8.312 19.996 1.00 93.56 94 LEU A CA 1
ATOM 741 C C . LEU A 1 94 ? -9.095 -9.261 19.817 1.00 93.56 94 LEU A C 1
ATOM 743 O O . LEU A 1 94 ? -7.943 -8.815 19.813 1.00 93.56 94 LEU A O 1
ATOM 747 N N . PRO A 1 95 ? -9.336 -10.564 19.588 1.00 93.75 95 PRO A N 1
ATOM 748 C CA . PRO A 1 95 ? -8.265 -11.511 19.316 1.00 93.75 95 PRO A CA 1
ATOM 749 C C . PRO A 1 95 ? -7.398 -11.081 18.128 1.00 93.75 95 PRO A C 1
ATOM 751 O O . PRO A 1 95 ? -7.895 -10.740 17.044 1.00 93.75 95 PRO A O 1
ATOM 754 N N . ARG A 1 96 ? -6.076 -11.133 18.320 1.00 88.31 96 ARG A N 1
ATOM 755 C CA . ARG A 1 96 ? -5.116 -10.936 17.232 1.00 88.31 96 ARG A CA 1
ATOM 756 C C . ARG A 1 96 ? -5.239 -12.071 16.224 1.00 88.31 96 ARG A C 1
ATOM 758 O O . ARG A 1 96 ? -5.462 -13.222 16.592 1.00 88.31 96 ARG A O 1
ATOM 765 N N . ARG A 1 97 ? -5.079 -11.740 14.942 1.00 86.88 97 ARG A N 1
ATOM 766 C CA . ARG A 1 97 ? -4.912 -12.769 13.916 1.00 86.88 97 ARG A CA 1
ATOM 767 C C . ARG A 1 97 ? -3.571 -13.449 14.146 1.00 86.88 97 ARG A C 1
ATOM 769 O O . ARG A 1 97 ? -2.546 -12.777 14.211 1.00 86.88 97 ARG A O 1
ATOM 776 N N . THR A 1 98 ? -3.603 -14.763 14.279 1.00 85.50 98 THR A N 1
ATOM 777 C CA . THR A 1 98 ? -2.412 -15.599 14.267 1.00 85.50 98 THR A CA 1
ATOM 778 C C . THR A 1 98 ? -2.299 -16.245 12.900 1.00 85.50 98 THR A C 1
ATOM 780 O O . THR A 1 98 ? -3.295 -16.646 12.295 1.00 85.50 98 THR A O 1
ATOM 783 N N . PHE A 1 99 ? -1.072 -16.323 12.412 1.00 87.56 99 PHE A N 1
ATOM 784 C CA . PHE A 1 99 ? -0.744 -17.083 11.225 1.00 87.56 99 PHE A CA 1
ATOM 785 C C . PHE A 1 99 ? 0.261 -18.150 11.642 1.00 87.56 99 PHE A C 1
ATOM 787 O O . PHE A 1 99 ? 1.149 -17.864 12.439 1.00 87.56 99 PHE A O 1
ATOM 794 N N . ASP A 1 100 ? 0.064 -19.379 11.175 1.00 85.69 100 ASP A N 1
ATOM 795 C CA . ASP A 1 100 ? 0.835 -20.535 11.638 1.00 85.69 100 ASP A CA 1
ATOM 796 C C . ASP A 1 100 ? 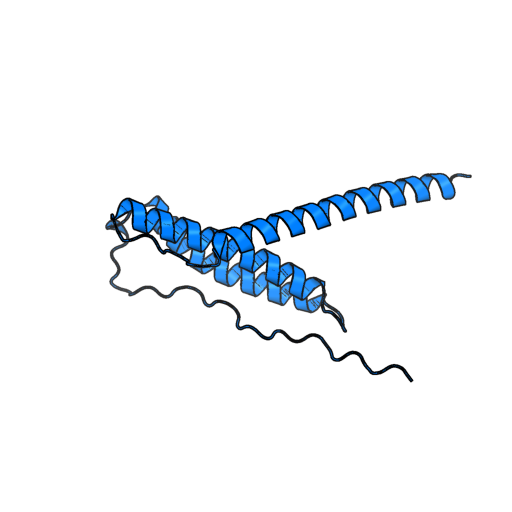2.248 -20.531 11.034 1.00 85.69 100 ASP A C 1
ATOM 798 O O . ASP A 1 100 ? 3.228 -20.179 11.684 1.00 85.69 100 ASP A O 1
ATOM 802 N N . ARG A 1 101 ? 2.345 -20.841 9.739 1.00 87.06 101 ARG A N 1
ATOM 803 C CA . ARG A 1 101 ? 3.628 -21.027 9.049 1.00 87.06 101 ARG A CA 1
ATOM 804 C C . ARG A 1 101 ? 4.159 -19.780 8.335 1.00 87.06 101 ARG A C 1
ATOM 806 O O . ARG A 1 101 ? 5.336 -19.732 7.997 1.00 87.06 101 ARG A O 1
ATOM 813 N N . TRP A 1 102 ? 3.303 -18.799 8.058 1.00 89.31 102 TRP A N 1
ATOM 814 C CA . TRP A 1 102 ? 3.631 -17.629 7.238 1.00 89.31 102 TRP A CA 1
ATOM 815 C C . TRP A 1 102 ? 2.851 -16.399 7.711 1.00 89.31 102 TRP A C 1
ATOM 817 O O . TRP A 1 102 ? 1.636 -16.477 7.840 1.00 89.31 102 TRP A O 1
ATOM 827 N N . SER A 1 103 ? 3.523 -15.260 7.914 1.00 90.88 103 SER A N 1
ATOM 828 C CA . SER A 1 103 ? 2.882 -13.961 8.156 1.00 90.88 103 SER A CA 1
ATOM 829 C C . SER A 1 103 ? 2.774 -13.123 6.871 1.00 90.88 103 SER A C 1
ATOM 831 O O . SER A 1 103 ? 3.806 -12.750 6.301 1.00 90.88 103 SER A O 1
ATOM 833 N N . PRO A 1 104 ? 1.555 -12.744 6.436 1.00 91.50 104 PRO A N 1
ATOM 834 C CA . PRO A 1 104 ? 1.366 -11.832 5.310 1.00 91.50 104 PRO A CA 1
ATOM 835 C C . PRO A 1 104 ? 2.079 -10.493 5.511 1.00 91.50 104 PRO A C 1
ATOM 837 O O . PRO A 1 104 ? 2.645 -9.954 4.570 1.00 91.50 104 PRO A O 1
ATOM 840 N N . GLU A 1 105 ? 2.102 -9.978 6.744 1.00 93.56 105 GLU A N 1
ATOM 841 C CA . GLU A 1 105 ? 2.793 -8.725 7.072 1.00 93.56 105 GLU A CA 1
ATOM 842 C C . GLU A 1 105 ? 4.298 -8.829 6.827 1.00 93.56 105 GLU A C 1
ATOM 844 O O . GLU A 1 105 ? 4.885 -7.909 6.268 1.00 93.56 105 GLU A O 1
ATOM 849 N N . GLN A 1 106 ? 4.909 -9.953 7.217 1.00 93.44 106 GLN A N 1
ATOM 850 C CA . GLN A 1 106 ? 6.345 -10.169 7.026 1.00 93.44 106 GLN A CA 1
ATOM 851 C C . GLN A 1 106 ? 6.683 -10.268 5.543 1.00 93.44 106 GLN A C 1
ATOM 853 O O . GLN A 1 106 ? 7.537 -9.528 5.081 1.00 93.44 106 GLN A O 1
ATOM 858 N N . VAL A 1 107 ? 5.953 -11.085 4.781 1.00 94.31 107 VAL A N 1
ATOM 859 C CA . VAL A 1 107 ? 6.240 -11.260 3.348 1.00 94.31 107 VAL A CA 1
ATOM 860 C C . VAL A 1 107 ? 6.023 -9.981 2.550 1.00 94.31 107 VAL A C 1
ATOM 862 O O . VAL A 1 107 ? 6.815 -9.676 1.665 1.00 94.31 107 VAL A O 1
ATOM 865 N N . LEU A 1 108 ? 4.984 -9.199 2.857 1.00 95.25 108 LEU A N 1
ATOM 866 C CA . LEU A 1 108 ? 4.782 -7.922 2.170 1.00 95.25 108 LEU A CA 1
ATOM 867 C C . LEU A 1 108 ? 5.870 -6.908 2.542 1.00 95.25 108 LEU A C 1
ATOM 869 O O . LEU A 1 108 ? 6.316 -6.160 1.675 1.00 95.25 108 LEU A O 1
ATOM 873 N N . ALA A 1 109 ? 6.309 -6.885 3.803 1.00 95.38 109 ALA A N 1
ATOM 874 C CA . ALA A 1 109 ? 7.394 -6.014 4.247 1.00 95.38 109 ALA A CA 1
ATOM 875 C C . ALA A 1 109 ? 8.733 -6.399 3.604 1.00 95.38 109 ALA A C 1
ATOM 877 O O . ALA A 1 109 ? 9.404 -5.535 3.051 1.00 95.38 109 ALA A O 1
ATOM 878 N N . GLU A 1 110 ? 9.086 -7.685 3.623 1.00 95.31 110 GLU A N 1
ATOM 879 C CA . GLU A 1 110 ? 10.282 -8.232 2.975 1.00 95.31 110 GLU A CA 1
ATOM 880 C C . GLU A 1 110 ? 10.282 -7.904 1.484 1.00 95.31 110 GLU A C 1
ATOM 882 O O . GLU A 1 110 ? 11.233 -7.297 0.999 1.00 95.31 110 GLU A O 1
ATOM 887 N N . ARG A 1 111 ? 9.175 -8.167 0.777 1.00 93.75 111 ARG A N 1
ATOM 888 C CA . ARG A 1 111 ? 9.095 -7.844 -0.651 1.00 93.75 111 ARG A CA 1
ATOM 889 C C . ARG A 1 111 ? 9.214 -6.343 -0.918 1.00 93.75 111 ARG A C 1
ATOM 891 O O . ARG A 1 111 ? 9.790 -5.949 -1.924 1.00 93.75 111 ARG A O 1
ATOM 898 N N . THR A 1 112 ? 8.685 -5.496 -0.033 1.00 94.25 112 THR A N 1
ATOM 899 C CA . THR A 1 112 ? 8.818 -4.033 -0.157 1.00 94.25 112 THR A CA 1
ATOM 900 C C . THR A 1 112 ? 10.275 -3.599 -0.019 1.00 94.25 112 THR A C 1
ATOM 902 O O . THR A 1 112 ? 10.741 -2.797 -0.821 1.00 94.25 112 THR A O 1
ATOM 905 N N . ILE A 1 113 ? 11.006 -4.173 0.940 1.00 95.50 113 ILE A N 1
ATOM 906 C CA . ILE A 1 113 ? 12.440 -3.918 1.131 1.00 95.50 113 ILE A CA 1
ATOM 907 C C . ILE A 1 113 ? 13.236 -4.369 -0.100 1.00 95.50 113 ILE A C 1
ATOM 909 O O . ILE A 1 113 ? 14.051 -3.600 -0.598 1.00 95.50 113 ILE A O 1
ATOM 913 N N . GLU A 1 114 ? 12.969 -5.568 -0.626 1.00 94.38 114 GLU A N 1
ATOM 914 C CA . GLU A 1 114 ? 13.628 -6.072 -1.841 1.00 94.38 114 GLU A CA 1
ATOM 915 C C . GLU A 1 114 ? 13.446 -5.112 -3.026 1.00 94.38 114 GLU A C 1
ATOM 917 O O . GLU A 1 114 ? 14.420 -4.735 -3.672 1.00 94.38 114 GLU A O 1
ATOM 922 N N . MET A 1 115 ? 12.216 -4.650 -3.267 1.00 93.06 115 MET A N 1
ATOM 923 C CA . MET A 1 115 ? 11.908 -3.700 -4.343 1.00 93.06 115 MET A CA 1
ATOM 924 C C . MET A 1 115 ? 12.617 -2.343 -4.156 1.00 93.06 115 MET A C 1
ATOM 926 O O . MET A 1 115 ? 13.069 -1.725 -5.118 1.00 93.06 115 MET A O 1
ATOM 930 N N . GLU A 1 116 ? 12.755 -1.861 -2.917 1.00 92.31 116 GLU A N 1
ATOM 931 C CA . GLU A 1 116 ? 13.504 -0.630 -2.620 1.00 92.31 116 GLU A CA 1
ATOM 932 C C . GLU A 1 116 ? 15.019 -0.786 -2.836 1.00 92.31 116 GLU A C 1
ATOM 934 O O . GLU A 1 116 ? 15.706 0.175 -3.210 1.00 92.31 116 GLU A O 1
ATOM 939 N N . GLU A 1 117 ? 15.558 -1.977 -2.574 1.00 94.06 117 GLU A N 1
ATOM 940 C CA . GLU A 1 117 ? 16.958 -2.318 -2.823 1.00 94.06 117 GLU A CA 1
ATOM 941 C C . GLU A 1 117 ? 17.250 -2.456 -4.320 1.00 94.06 117 GLU A C 1
ATOM 943 O O . GLU A 1 117 ? 18.250 -1.901 -4.788 1.00 94.06 117 GLU A O 1
ATOM 948 N N . GLU A 1 118 ? 16.364 -3.117 -5.071 1.00 91.81 118 GLU A N 1
ATOM 949 C CA . GLU A 1 118 ? 16.391 -3.201 -6.538 1.00 91.81 118 GLU A CA 1
ATOM 950 C C . GLU A 1 118 ? 16.496 -1.786 -7.143 1.00 91.81 118 GLU A C 1
ATOM 952 O O . GLU A 1 118 ? 17.486 -1.469 -7.812 1.00 91.81 118 GLU A O 1
ATOM 957 N N . ASP A 1 119 ? 15.590 -0.873 -6.770 1.00 90.50 119 ASP A N 1
ATOM 958 C CA . ASP A 1 119 ? 15.609 0.506 -7.272 1.00 90.50 119 ASP A CA 1
ATOM 959 C C . ASP A 1 119 ? 16.900 1.265 -6.918 1.00 90.50 119 ASP A C 1
ATOM 961 O O . ASP A 1 119 ? 17.359 2.158 -7.641 1.00 90.50 119 ASP A O 1
ATOM 965 N N . ARG A 1 120 ? 17.458 1.013 -5.729 1.00 92.19 120 ARG A N 1
ATOM 966 C CA . ARG A 1 120 ? 18.685 1.680 -5.275 1.00 92.19 120 ARG A CA 1
ATOM 967 C C . ARG A 1 120 ? 19.868 1.246 -6.129 1.00 92.19 120 ARG A C 1
ATOM 969 O O . ARG A 1 120 ? 20.653 2.100 -6.548 1.00 92.19 120 ARG A O 1
ATOM 976 N N . ASN A 1 121 ? 19.968 -0.052 -6.391 1.00 94.25 121 ASN A N 1
ATOM 977 C CA . ASN A 1 121 ? 21.031 -0.636 -7.195 1.00 94.25 121 ASN A CA 1
ATOM 978 C C . ASN A 1 121 ? 20.954 -0.147 -8.644 1.00 94.25 121 ASN A C 1
ATOM 980 O O . ASN A 1 121 ? 21.975 0.252 -9.204 1.00 94.25 121 ASN A O 1
ATOM 984 N N . GLU A 1 122 ? 19.754 -0.081 -9.223 1.00 91.25 122 GLU A N 1
ATOM 985 C CA . GLU A 1 122 ? 19.539 0.454 -10.571 1.00 91.25 122 GLU A CA 1
ATOM 986 C C . GLU A 1 122 ? 19.960 1.920 -10.689 1.00 91.25 122 GLU A C 1
ATOM 988 O O . GLU A 1 122 ? 20.693 2.288 -11.608 1.00 91.25 122 GLU A O 1
ATOM 993 N N . ARG A 1 123 ? 19.572 2.767 -9.726 1.00 91.62 123 ARG A N 1
ATOM 994 C CA . ARG A 1 123 ? 19.985 4.181 -9.703 1.00 91.62 123 ARG A CA 1
ATOM 995 C C . ARG A 1 123 ? 21.499 4.327 -9.571 1.00 91.62 123 ARG A C 1
ATOM 997 O O . ARG A 1 123 ? 22.092 5.203 -10.204 1.00 91.62 123 ARG A O 1
ATOM 1004 N N . GLU A 1 124 ? 22.140 3.492 -8.753 1.00 94.00 124 GLU A N 1
ATOM 1005 C CA . GLU A 1 124 ? 23.596 3.500 -8.614 1.00 94.00 124 GLU A CA 1
ATOM 1006 C C . GLU A 1 124 ? 24.289 3.061 -9.909 1.00 94.00 124 GLU A C 1
ATOM 1008 O O . GLU A 1 124 ? 25.263 3.698 -10.325 1.00 94.00 124 GLU A O 1
ATOM 1013 N N . GLN A 1 125 ? 23.778 2.015 -10.559 1.00 92.06 125 GLN A N 1
ATOM 1014 C CA . GLN A 1 125 ? 24.303 1.513 -11.822 1.00 92.06 125 GLN A CA 1
ATOM 1015 C C . GLN A 1 125 ? 24.138 2.549 -12.938 1.00 92.06 125 GLN A C 1
ATOM 1017 O O . GLN A 1 125 ? 25.127 2.920 -13.565 1.00 92.06 125 GLN A O 1
ATOM 1022 N N . ALA A 1 126 ? 22.949 3.137 -13.090 1.00 92.00 126 ALA A N 1
ATOM 1023 C CA . ALA A 1 126 ? 22.694 4.213 -14.046 1.00 92.00 126 ALA A CA 1
ATOM 1024 C C . ALA A 1 126 ? 23.614 5.426 -13.815 1.00 92.00 126 ALA A C 1
ATOM 1026 O O . ALA A 1 126 ? 24.117 6.029 -14.766 1.00 92.00 126 ALA A O 1
ATOM 1027 N N . ARG A 1 127 ? 23.902 5.767 -12.550 1.00 93.25 127 ARG A N 1
ATOM 1028 C CA . ARG A 1 127 ? 24.862 6.826 -12.207 1.00 93.25 127 ARG A CA 1
ATOM 1029 C C . ARG A 1 127 ? 26.286 6.472 -12.645 1.00 93.25 127 ARG A C 1
ATOM 1031 O O . ARG A 1 127 ? 26.981 7.335 -13.180 1.00 93.25 127 ARG A O 1
ATOM 1038 N N . LYS A 1 128 ? 26.733 5.234 -12.402 1.00 93.62 128 LYS A N 1
ATOM 1039 C CA . LYS A 1 128 ? 28.058 4.743 -12.825 1.00 93.62 128 LYS A CA 1
ATOM 1040 C C . LYS A 1 128 ? 28.177 4.727 -14.346 1.00 93.62 128 LYS A C 1
ATOM 1042 O O . LYS A 1 128 ? 29.166 5.233 -14.870 1.00 93.62 128 LYS A O 1
ATOM 1047 N N . ASP A 1 129 ? 27.160 4.228 -15.035 1.00 92.12 129 ASP A N 1
ATOM 1048 C CA . ASP A 1 129 ? 27.127 4.139 -16.493 1.00 92.12 129 ASP A CA 1
ATOM 1049 C C . ASP A 1 129 ? 27.113 5.527 -17.130 1.00 92.12 129 ASP A C 1
ATOM 1051 O O . ASP A 1 129 ? 27.889 5.789 -18.045 1.00 92.12 129 ASP A O 1
ATOM 1055 N N . SER A 1 130 ? 26.327 6.462 -16.589 1.00 90.88 130 SER A N 1
ATOM 1056 C CA . SER A 1 130 ? 26.330 7.856 -17.039 1.00 90.88 130 SER A CA 1
ATOM 1057 C C . SER A 1 130 ? 27.691 8.532 -16.837 1.00 90.88 130 SER A C 1
ATOM 1059 O O . SER A 1 130 ? 28.138 9.269 -17.717 1.00 90.88 130 SER A O 1
ATOM 1061 N N . ALA A 1 131 ? 28.368 8.283 -15.710 1.00 91.44 131 ALA A N 1
ATOM 1062 C CA . ALA A 1 131 ? 29.706 8.817 -15.453 1.00 91.44 131 ALA A CA 1
ATOM 1063 C C . ALA A 1 131 ? 30.762 8.201 -16.390 1.00 91.44 131 ALA A C 1
ATOM 1065 O O . ALA A 1 131 ? 31.639 8.910 -16.883 1.00 91.44 131 ALA A O 1
ATOM 1066 N N . MET A 1 132 ? 30.656 6.899 -16.675 1.00 90.44 132 MET A N 1
ATOM 1067 C CA . MET A 1 132 ? 31.509 6.196 -17.636 1.00 90.44 132 MET A CA 1
ATOM 1068 C C . MET A 1 132 ? 31.317 6.745 -19.056 1.00 90.44 132 MET A C 1
ATOM 1070 O O . MET A 1 132 ? 32.298 7.027 -19.743 1.00 90.44 132 MET A O 1
ATOM 1074 N N . TRP A 1 133 ? 30.068 6.952 -19.481 1.00 88.00 133 TRP A N 1
ATOM 1075 C CA . TRP A 1 133 ? 29.740 7.502 -20.797 1.00 88.00 133 TRP A CA 1
ATOM 1076 C C . TRP A 1 133 ? 30.303 8.913 -20.988 1.00 88.00 133 TRP A C 1
ATOM 1078 O O . TRP A 1 133 ? 30.877 9.212 -22.032 1.00 88.00 133 TRP A O 1
ATOM 1088 N N . ALA A 1 134 ? 30.203 9.764 -19.963 1.00 89.94 134 ALA A N 1
ATOM 1089 C CA . ALA A 1 134 ? 30.779 11.107 -19.986 1.00 89.94 134 ALA A CA 1
ATOM 1090 C C . ALA A 1 134 ? 32.314 11.092 -20.119 1.00 89.94 134 ALA A C 1
ATOM 1092 O O . ALA A 1 134 ? 32.875 11.943 -20.806 1.00 89.94 134 ALA A O 1
ATOM 1093 N N . LEU A 1 135 ? 32.991 10.116 -19.503 1.00 89.44 135 LEU A N 1
ATOM 1094 C CA . LEU A 1 135 ? 34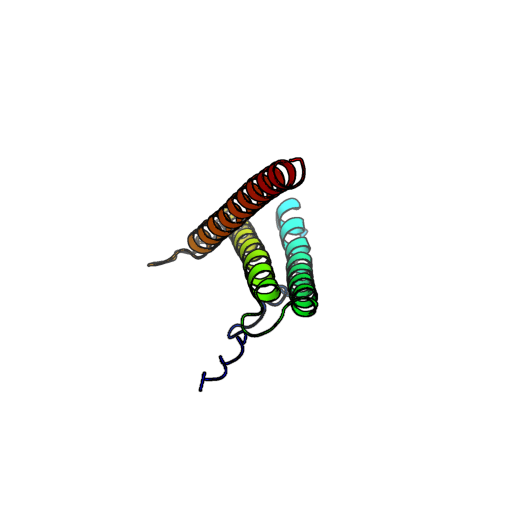.441 9.942 -19.625 1.00 89.44 135 LEU A CA 1
ATOM 1095 C C . LEU A 1 135 ? 34.851 9.442 -21.023 1.00 89.44 135 LEU A C 1
ATOM 1097 O O . LEU A 1 135 ? 35.857 9.895 -21.558 1.00 89.44 135 LEU A O 1
ATOM 1101 N N . MET A 1 136 ? 34.066 8.537 -21.620 1.00 83.00 136 MET A N 1
ATOM 1102 C CA . MET A 1 136 ? 34.328 7.950 -22.944 1.00 83.00 136 MET A CA 1
ATOM 1103 C C . MET A 1 136 ? 34.019 8.906 -24.106 1.00 83.00 136 MET A C 1
ATOM 1105 O O . MET A 1 136 ? 34.664 8.824 -25.144 1.00 83.00 136 MET A O 1
ATOM 1109 N N . ALA A 1 137 ? 33.047 9.811 -23.948 1.00 82.12 137 ALA A N 1
ATOM 1110 C CA . ALA A 1 137 ? 32.676 10.797 -24.969 1.00 82.12 137 ALA A CA 1
ATOM 1111 C C . ALA A 1 137 ? 33.542 12.074 -24.949 1.00 82.12 137 ALA A C 1
ATOM 1113 O O . ALA A 1 137 ? 33.410 12.919 -25.833 1.00 82.12 137 ALA A O 1
ATOM 1114 N N . GLY A 1 138 ? 34.385 12.242 -23.924 1.00 66.38 138 GLY A N 1
ATOM 1115 C CA . GLY A 1 138 ? 35.234 13.419 -23.716 1.00 66.38 138 GLY A CA 1
ATOM 1116 C C . GLY A 1 138 ? 36.709 13.252 -24.107 1.00 66.38 138 GLY A C 1
ATOM 1117 O O . GLY A 1 138 ? 37.499 14.132 -23.766 1.00 66.38 138 GLY A O 1
ATOM 1118 N N . GLY A 1 139 ? 37.088 12.149 -24.764 1.00 49.94 139 GLY A N 1
ATOM 1119 C CA . GLY A 1 139 ? 38.447 11.873 -25.263 1.00 49.94 139 GLY A CA 1
ATOM 1120 C C . GLY A 1 139 ? 38.486 11.750 -26.778 1.00 49.94 139 GLY A C 1
ATOM 1121 O O . GLY A 1 139 ? 39.522 12.149 -27.355 1.00 49.94 139 GLY A O 1
#

Foldseek 3Di:
DDDDPAADDDPDDQDAQDDDDPPDDLVVDDVVLSVLNVVLSVLSVVLVVQLVVQQVVADPRHRCSNVLSNLQSVLVSQLSVLVSVVVVCVVVVHDDDDDDPDDSNVVSVVVNVVSVVVVVVVVVVVVVVVVVVVVVVPD

Radius of gyration: 20.89 Å; chains: 1; bounding box: 64×36×57 Å

Secondary structure (DSSP, 8-state):
-PPPPPPP---SPPPPPPP--TT--GGGS-HHHHHHHHHHHHHHHHHHHHHHHHHTT--TTT-HHHHHHHHHHHHHHHHHHHHHHHHHHHHTTPPPPP-SS--HHHHHHHHHHHHHHHHHHHHHHHHHHHHHHHHHTT-

pLDDT: mean 90.39, std 9.11, range [42.0, 96.94]

Organism: Cereibacter sphaeroides (NCBI:txid1063)

Sequence (139 aa):
MGYPRDEAEATTETPSAPRFPDDLDWRSIDPRLAFDILAFANKVSDAARSTLMASEFASPPNYEEYYDTRCRAYAALGLEAARIGRVLRDTHHLPRRTFDRWSPEQVLAERTIEMEEEDRNEREQARKDSAMWALMAGG